Protein AF-H9FL29-F1 (afdb_monomer_lite)

Foldseek 3Di:
DDDDDDDDDDVVLLDLVLLVCCQLPPDAPQDDPPQDSVNSVVVSVVAFVSVPSVSSSVNSSVQVVQQVPCPPCPVPDNPDGDHHHDHHDDDDD

Radius of gyration: 14.47 Å; chains: 1; bounding box: 29×36×35 Å

Sequence (93 aa):
PKRPEIVFLPSVDFGLEISKQRLLSGNYSFIPDSMTATEKILFLSSIIPFDCLLTVRALGGLLKFLGRRRIGVELEDYNVSVPILGFKKFMLT

Structure (mmCIF, N/CA/C/O backbone):
data_AF-H9FL29-F1
#
_entry.id   AF-H9FL29-F1
#
loop_
_atom_site.group_PDB
_atom_site.id
_atom_site.type_symbol
_atom_site.label_atom_id
_atom_site.label_alt_id
_atom_site.label_comp_id
_atom_site.label_asym_id
_atom_site.label_entity_id
_atom_site.label_seq_id
_atom_site.pdbx_PDB_ins_code
_atom_site.Cartn_x
_atom_site.Cartn_y
_atom_site.Cartn_z
_atom_site.occupancy
_atom_site.B_iso_or_equiv
_atom_site.auth_seq_id
_atom_site.auth_comp_id
_atom_site.auth_asym_id
_atom_site.auth_atom_id
_atom_site.pdbx_PDB_model_num
ATOM 1 N N . PRO A 1 1 ? -1.606 -21.917 -23.232 1.00 72.69 1 PRO A N 1
ATOM 2 C CA . PRO A 1 1 ? -1.559 -21.010 -22.055 1.00 72.69 1 PRO A CA 1
ATOM 3 C C . PRO A 1 1 ? -0.432 -19.973 -22.200 1.00 72.69 1 PRO A C 1
ATOM 5 O O . PRO A 1 1 ? 0.702 -20.362 -22.463 1.00 72.69 1 PRO A O 1
ATOM 8 N N . LYS A 1 2 ? -0.724 -18.668 -22.078 1.00 82.62 2 LYS A N 1
ATOM 9 C CA . LYS A 1 2 ? 0.336 -17.643 -22.034 1.00 82.62 2 LYS A CA 1
ATOM 10 C C . LYS A 1 2 ? 1.161 -17.836 -20.757 1.00 82.62 2 LYS A C 1
ATOM 12 O O . LYS A 1 2 ? 0.593 -18.028 -19.684 1.00 82.62 2 LYS A O 1
ATOM 17 N N . ARG A 1 3 ? 2.490 -17.825 -20.882 1.00 90.06 3 ARG A N 1
ATOM 18 C CA . ARG A 1 3 ? 3.408 -17.914 -19.738 1.00 90.06 3 ARG A CA 1
ATOM 19 C C . ARG A 1 3 ? 3.221 -16.672 -18.847 1.00 90.06 3 ARG A C 1
ATOM 21 O O . ARG A 1 3 ? 3.094 -15.584 -19.411 1.00 90.06 3 ARG A O 1
ATOM 28 N N . PRO A 1 4 ? 3.207 -16.804 -17.507 1.00 88.19 4 PRO A N 1
ATOM 29 C CA . PRO A 1 4 ? 3.163 -15.648 -16.619 1.00 88.19 4 PRO A CA 1
ATOM 30 C C . PRO A 1 4 ? 4.360 -14.732 -16.872 1.00 88.19 4 PRO A C 1
ATOM 32 O O . PRO A 1 4 ? 5.482 -15.209 -17.057 1.00 88.19 4 PRO A O 1
ATOM 35 N N . GLU A 1 5 ? 4.120 -13.426 -16.868 1.00 86.69 5 GLU A N 1
ATOM 36 C CA . GLU A 1 5 ? 5.202 -12.451 -16.873 1.00 86.69 5 GLU A CA 1
ATOM 37 C C . GLU A 1 5 ? 5.878 -12.417 -15.496 1.00 86.69 5 GLU A C 1
ATOM 39 O O . GLU A 1 5 ? 5.205 -12.409 -14.466 1.00 86.69 5 GLU A O 1
ATOM 44 N N . ILE A 1 6 ? 7.212 -12.392 -15.482 1.00 89.19 6 ILE A N 1
ATOM 45 C CA . ILE A 1 6 ? 8.018 -12.299 -14.262 1.00 89.19 6 ILE A CA 1
ATOM 46 C C . ILE A 1 6 ? 8.768 -10.972 -14.297 1.00 89.19 6 ILE A C 1
ATOM 48 O O . ILE A 1 6 ? 9.515 -10.705 -15.236 1.00 89.19 6 ILE A O 1
ATOM 52 N N . VAL A 1 7 ? 8.585 -10.154 -13.261 1.00 87.81 7 VAL A N 1
ATOM 53 C CA . VAL A 1 7 ? 9.229 -8.843 -13.135 1.00 87.81 7 VAL A CA 1
ATOM 54 C C . VAL A 1 7 ? 10.066 -8.809 -11.865 1.00 87.81 7 VAL A C 1
ATOM 56 O O . VAL A 1 7 ? 9.567 -9.084 -10.775 1.00 87.81 7 VAL A O 1
ATOM 59 N N . PHE A 1 8 ? 11.339 -8.446 -12.009 1.00 89.94 8 PHE A N 1
ATOM 60 C CA . PHE A 1 8 ? 12.263 -8.279 -10.892 1.00 89.94 8 PHE A CA 1
ATOM 61 C C . PHE A 1 8 ? 12.257 -6.827 -10.421 1.00 89.94 8 PHE A C 1
ATOM 63 O O . PHE A 1 8 ? 12.392 -5.898 -11.217 1.00 89.94 8 PHE A O 1
ATOM 70 N N . LEU A 1 9 ? 12.110 -6.637 -9.113 1.00 87.94 9 LEU A N 1
ATOM 71 C CA . LEU A 1 9 ? 12.140 -5.333 -8.464 1.00 87.94 9 LEU A CA 1
ATOM 72 C C . LEU A 1 9 ? 13.194 -5.347 -7.344 1.00 87.94 9 LEU A C 1
ATOM 74 O O . LEU A 1 9 ? 13.374 -6.387 -6.705 1.00 87.94 9 LEU A O 1
ATOM 78 N N . PRO A 1 10 ? 13.886 -4.222 -7.083 1.00 92.12 10 PRO A N 1
ATOM 79 C CA . PRO A 1 10 ? 14.834 -4.118 -5.978 1.00 92.12 10 PRO A CA 1
ATOM 80 C C . PRO A 1 10 ? 14.188 -4.476 -4.635 1.00 92.12 10 PRO A C 1
ATOM 82 O O . PRO A 1 10 ? 13.090 -4.015 -4.334 1.00 92.12 10 PRO A O 1
ATOM 85 N N . SER A 1 11 ? 14.884 -5.234 -3.784 1.00 91.00 11 SER A N 1
ATOM 86 C CA . SER A 1 11 ? 14.369 -5.635 -2.462 1.00 91.00 11 SER A CA 1
ATOM 87 C C . SER A 1 11 ? 13.989 -4.439 -1.579 1.00 91.00 11 SER A C 1
ATOM 89 O O . SER A 1 11 ? 13.027 -4.511 -0.815 1.00 91.00 11 SER A O 1
ATOM 91 N N . VAL A 1 12 ? 14.692 -3.313 -1.739 1.00 92.19 12 VAL A N 1
ATOM 92 C CA . VAL A 1 12 ? 14.409 -2.051 -1.043 1.00 92.19 12 VAL A CA 1
ATOM 93 C C . VAL A 1 12 ? 13.000 -1.509 -1.332 1.00 92.19 12 VAL A C 1
ATOM 95 O O . VAL A 1 12 ? 12.390 -0.915 -0.445 1.00 92.19 12 VAL A O 1
ATOM 98 N N . ASP A 1 13 ? 12.421 -1.787 -2.510 1.00 91.38 13 ASP A N 1
ATOM 99 C CA . ASP A 1 13 ? 11.056 -1.354 -2.861 1.00 91.38 13 ASP A CA 1
ATOM 100 C C . ASP A 1 13 ? 9.972 -2.074 -2.024 1.00 91.38 13 ASP A C 1
ATOM 102 O O . ASP A 1 13 ? 8.842 -1.572 -1.921 1.00 91.38 13 ASP A O 1
ATOM 106 N N . PHE A 1 14 ? 10.330 -3.207 -1.400 1.00 94.19 14 PHE A N 1
ATOM 107 C CA . PHE A 1 14 ? 9.495 -4.039 -0.523 1.00 94.19 14 PHE A CA 1
ATOM 108 C C . PHE A 1 14 ? 9.828 -3.862 0.967 1.00 94.19 14 PHE A C 1
ATOM 110 O O . PHE A 1 14 ? 9.411 -4.676 1.794 1.00 94.19 14 PHE A O 1
ATOM 117 N N . GLY A 1 15 ? 10.589 -2.829 1.347 1.00 96.12 15 GLY A N 1
ATOM 118 C CA . GLY A 1 15 ? 10.816 -2.510 2.758 1.00 96.12 15 GLY A CA 1
ATOM 119 C C . GLY A 1 15 ? 9.487 -2.329 3.504 1.00 96.12 15 GLY A C 1
ATOM 120 O O . GLY A 1 15 ? 8.508 -1.844 2.934 1.00 96.12 15 GLY A O 1
ATOM 121 N N . LEU A 1 16 ? 9.425 -2.729 4.777 1.00 95.81 16 LEU A N 1
ATOM 122 C CA . LEU A 1 16 ? 8.170 -2.686 5.538 1.00 95.81 16 LEU A CA 1
ATOM 123 C C . LEU A 1 16 ? 7.630 -1.255 5.642 1.00 95.81 16 LEU A C 1
ATOM 125 O O . LEU A 1 16 ? 6.496 -1.001 5.253 1.00 95.81 16 LEU A O 1
ATOM 129 N N . GLU A 1 17 ? 8.456 -0.326 6.117 1.00 96.12 17 GLU A N 1
ATOM 130 C CA . GLU A 1 17 ? 8.030 1.053 6.370 1.00 96.12 17 GLU A CA 1
ATOM 131 C C . GLU A 1 17 ? 7.686 1.798 5.079 1.00 96.12 17 GLU A C 1
ATOM 133 O O . GLU A 1 17 ? 6.647 2.448 5.006 1.00 96.12 17 GLU A O 1
ATOM 138 N N . ILE A 1 18 ? 8.472 1.621 4.010 1.00 96.50 18 ILE A N 1
ATOM 139 C CA . ILE A 1 18 ? 8.138 2.209 2.705 1.00 96.50 18 ILE A CA 1
ATOM 140 C C . ILE A 1 18 ? 6.841 1.621 2.130 1.00 96.50 18 ILE A C 1
ATOM 142 O O . ILE A 1 18 ? 6.062 2.340 1.505 1.00 96.50 18 ILE A O 1
ATOM 146 N N . SER A 1 19 ? 6.572 0.334 2.370 1.00 97.44 19 SER A N 1
ATOM 147 C CA . SER A 1 19 ? 5.325 -0.309 1.949 1.00 97.44 19 SER A CA 1
ATOM 148 C C . SER A 1 19 ? 4.131 0.213 2.746 1.00 97.44 19 SER A C 1
ATOM 150 O O . SER A 1 19 ? 3.125 0.565 2.140 1.00 97.44 19 SER A O 1
ATOM 152 N N . LYS A 1 20 ? 4.253 0.351 4.075 1.00 96.62 20 LYS A N 1
ATOM 153 C CA . LYS A 1 20 ? 3.224 0.981 4.920 1.00 96.62 20 LYS A CA 1
ATOM 154 C C . LYS A 1 20 ? 2.924 2.402 4.461 1.00 96.62 20 LYS A C 1
ATOM 156 O O . LYS A 1 20 ? 1.766 2.730 4.235 1.00 96.62 20 LYS A O 1
ATOM 161 N N . GLN A 1 21 ? 3.958 3.220 4.266 1.00 95.94 21 GLN A N 1
ATOM 162 C CA . GLN A 1 21 ? 3.792 4.597 3.803 1.00 95.94 21 GLN A CA 1
ATOM 163 C C . GLN A 1 21 ? 3.054 4.653 2.467 1.00 95.94 21 GLN A C 1
ATOM 165 O O . GLN A 1 21 ? 2.107 5.416 2.335 1.00 95.94 21 GLN A O 1
ATOM 170 N N . ARG A 1 22 ? 3.408 3.786 1.513 1.00 95.94 22 ARG A N 1
ATOM 171 C CA . ARG A 1 22 ? 2.728 3.687 0.212 1.00 95.94 22 ARG A CA 1
ATOM 172 C C . ARG A 1 22 ? 1.252 3.294 0.329 1.00 95.94 22 ARG A C 1
ATOM 174 O O . ARG A 1 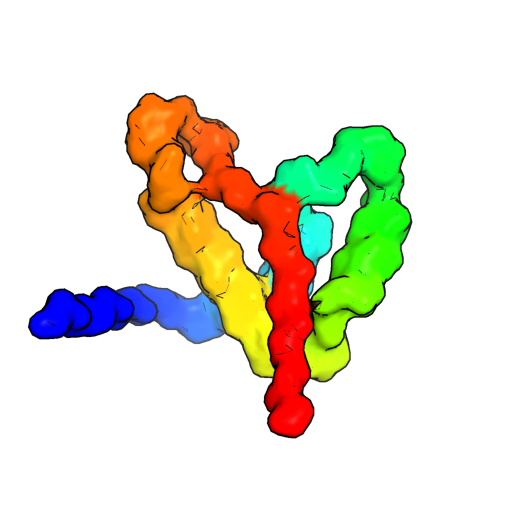22 ? 0.451 3.729 -0.491 1.00 95.94 22 ARG A O 1
ATOM 181 N N . LEU A 1 23 ? 0.897 2.480 1.324 1.00 96.06 23 LEU A N 1
ATOM 182 C CA . LEU A 1 23 ? -0.495 2.116 1.596 1.00 96.06 23 LEU A CA 1
ATOM 183 C C . LEU A 1 23 ? -1.284 3.282 2.193 1.00 96.06 23 LEU A C 1
ATOM 185 O O . LEU A 1 23 ? -2.424 3.518 1.822 1.00 96.06 23 LEU A O 1
ATOM 189 N N . LEU A 1 24 ? -0.683 4.042 3.104 1.00 95.31 24 LEU A N 1
ATOM 190 C CA . LEU A 1 24 ? -1.370 5.151 3.768 1.00 95.31 24 LEU A CA 1
ATOM 191 C C . LEU A 1 24 ? -1.467 6.399 2.875 1.00 95.31 24 LEU A C 1
ATOM 193 O O . LEU A 1 24 ? -2.481 7.100 2.890 1.00 95.31 24 LEU A O 1
ATOM 197 N N . SER A 1 25 ? -0.445 6.665 2.059 1.00 92.69 25 SER A N 1
ATOM 198 C CA . SER A 1 25 ? -0.404 7.814 1.146 1.00 92.69 25 SER A CA 1
ATOM 199 C C . SER A 1 25 ? -1.059 7.555 -0.211 1.00 92.69 25 SER A C 1
ATOM 201 O O . SER A 1 25 ? -1.275 8.502 -0.960 1.00 92.69 25 SER A O 1
ATOM 203 N N . GLY A 1 26 ? -1.405 6.303 -0.531 1.00 91.12 26 GLY A N 1
ATOM 204 C CA . GLY A 1 26 ? -2.017 5.946 -1.810 1.00 91.12 26 GLY A CA 1
ATOM 205 C C . GLY A 1 26 ? -3.366 6.631 -2.030 1.00 91.12 26 GLY A C 1
ATOM 206 O O . GLY A 1 26 ? -4.185 6.706 -1.114 1.00 91.12 26 GLY A O 1
ATOM 207 N N . ASN A 1 27 ? -3.605 7.118 -3.246 1.00 89.06 27 ASN A N 1
ATOM 208 C CA . ASN A 1 27 ? -4.905 7.651 -3.646 1.00 89.06 27 ASN A CA 1
ATOM 209 C C . ASN A 1 27 ? -5.781 6.500 -4.136 1.00 89.06 27 ASN A C 1
ATOM 211 O O . ASN A 1 27 ? -5.385 5.738 -5.019 1.00 89.06 27 ASN A O 1
ATOM 215 N N . TYR A 1 28 ? -6.954 6.355 -3.532 1.00 93.19 28 TYR A N 1
ATOM 216 C CA . TYR A 1 28 ? -7.825 5.206 -3.725 1.00 93.19 28 TYR A C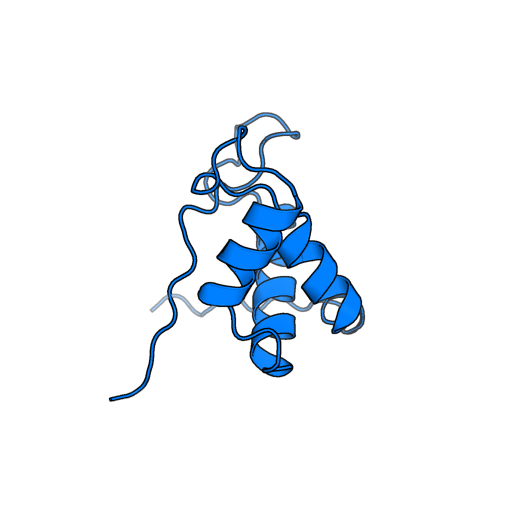A 1
ATOM 217 C C . TYR A 1 28 ? -9.222 5.679 -4.082 1.00 93.19 28 TYR A C 1
ATOM 219 O O . TYR A 1 28 ? -9.823 6.425 -3.320 1.00 93.19 28 TYR A O 1
ATOM 227 N N . SER A 1 29 ? -9.760 5.204 -5.204 1.00 92.56 29 SER A N 1
ATOM 228 C CA . SER A 1 29 ? -11.063 5.649 -5.716 1.00 92.56 29 SER A CA 1
ATOM 229 C C . SER A 1 29 ? -12.235 5.283 -4.798 1.00 92.56 29 SER A C 1
ATOM 231 O O . SER A 1 29 ? -13.307 5.861 -4.911 1.00 92.56 29 SER A O 1
ATOM 233 N N . PHE A 1 30 ? -12.041 4.323 -3.891 1.00 93.75 30 PHE A N 1
ATOM 234 C CA . PHE A 1 30 ? -13.028 3.931 -2.881 1.00 93.75 30 PHE A CA 1
ATOM 235 C C . PHE A 1 30 ? -12.955 4.756 -1.588 1.00 93.75 30 PHE A C 1
ATOM 237 O O . PHE A 1 30 ? -13.750 4.518 -0.681 1.00 93.75 30 PHE A O 1
ATOM 244 N N . ILE A 1 31 ? -12.001 5.684 -1.470 1.00 94.00 31 ILE A N 1
ATOM 245 C CA . ILE A 1 31 ? -11.884 6.586 -0.323 1.00 94.00 31 ILE A CA 1
ATOM 246 C C . ILE A 1 31 ? -12.380 7.972 -0.749 1.00 94.00 31 ILE A C 1
ATOM 248 O O . ILE A 1 31 ? -11.792 8.553 -1.657 1.00 94.00 31 ILE A O 1
ATOM 252 N N . PRO A 1 32 ? -13.438 8.510 -0.117 1.00 92.81 32 PRO A N 1
ATOM 253 C CA . PRO A 1 32 ? -13.938 9.847 -0.425 1.00 92.81 32 PRO A CA 1
ATOM 254 C C . PRO A 1 32 ? -12.913 10.940 -0.111 1.00 92.81 32 PRO A C 1
ATOM 256 O O . PRO A 1 32 ? -12.261 10.888 0.931 1.00 92.81 32 PRO A O 1
ATOM 259 N N . ASP A 1 33 ? -12.863 11.988 -0.936 1.00 89.00 33 ASP A N 1
ATOM 260 C CA . ASP A 1 33 ? -11.979 13.148 -0.720 1.00 89.00 33 ASP A CA 1
ATOM 261 C C . ASP A 1 33 ? -12.304 13.926 0.567 1.00 89.00 33 ASP A C 1
ATOM 263 O O . ASP A 1 33 ? -11.458 14.632 1.110 1.00 89.00 33 ASP A O 1
ATOM 267 N N . SER A 1 34 ? -13.530 13.789 1.081 1.00 93.50 34 SER A N 1
ATOM 268 C CA . SER A 1 34 ? -13.955 14.390 2.349 1.00 93.50 34 SER A CA 1
ATOM 269 C C . SER A 1 34 ? -13.396 13.675 3.582 1.00 93.50 34 SER A C 1
ATOM 271 O O . SER A 1 34 ? -13.526 14.194 4.688 1.00 93.50 34 SER A O 1
ATOM 273 N N . MET A 1 35 ? -12.837 12.471 3.420 1.00 95.00 35 MET A N 1
ATOM 274 C CA . MET A 1 35 ? -12.317 11.674 4.525 1.00 95.00 35 MET A CA 1
ATOM 275 C C . MET A 1 35 ? -11.006 12.276 5.041 1.00 95.00 35 MET A C 1
ATOM 277 O O . MET A 1 35 ? -10.057 12.497 4.289 1.00 95.00 35 MET A O 1
ATOM 281 N N . THR A 1 36 ? -10.923 12.504 6.348 1.00 95.50 36 THR A N 1
ATOM 282 C CA . THR A 1 36 ? -9.697 12.983 6.992 1.00 95.50 36 THR A CA 1
ATOM 283 C C . THR A 1 36 ? -8.586 11.930 6.934 1.00 95.50 36 THR A C 1
ATOM 285 O O . THR A 1 36 ? -8.829 10.728 6.799 1.00 95.50 36 THR A O 1
ATOM 288 N N . ALA A 1 37 ? -7.332 12.359 7.107 1.00 92.69 37 ALA A N 1
ATOM 289 C CA . ALA A 1 37 ? -6.194 11.439 7.145 1.00 92.69 37 ALA A CA 1
ATOM 290 C C . ALA A 1 37 ? -6.345 10.358 8.235 1.00 92.69 37 ALA A C 1
ATOM 292 O O . ALA A 1 37 ? -6.028 9.193 8.001 1.00 92.69 37 ALA A O 1
ATOM 293 N N . THR A 1 38 ? -6.869 10.725 9.408 1.00 95.62 38 THR A N 1
ATOM 294 C CA . THR A 1 38 ? -7.103 9.791 10.517 1.00 95.62 38 THR A CA 1
ATOM 295 C C . THR A 1 38 ? -8.174 8.761 10.171 1.00 95.62 38 THR A C 1
ATOM 297 O O . THR A 1 38 ? -7.958 7.568 10.376 1.00 95.62 38 THR A O 1
ATOM 300 N N . GLU A 1 39 ? -9.302 9.188 9.601 1.00 96.06 39 GLU A N 1
ATOM 301 C CA . GLU A 1 39 ? -10.365 8.273 9.165 1.00 96.06 39 GLU A CA 1
ATOM 302 C C . GLU A 1 39 ? -9.867 7.318 8.080 1.00 96.06 39 GLU A C 1
ATOM 304 O O . GLU A 1 39 ? -10.124 6.118 8.156 1.00 96.06 39 GLU A O 1
ATOM 309 N N . LYS A 1 40 ? -9.067 7.819 7.131 1.00 95.00 40 LYS A N 1
ATOM 310 C CA . LYS A 1 40 ? -8.415 6.993 6.110 1.00 95.00 40 LYS A CA 1
ATOM 311 C C . LYS A 1 40 ? -7.522 5.925 6.736 1.00 95.00 40 LYS A C 1
ATOM 313 O O . LYS A 1 40 ? -7.587 4.765 6.333 1.00 95.00 40 LYS A O 1
ATOM 318 N N . ILE A 1 41 ? -6.700 6.293 7.722 1.00 95.12 41 ILE A N 1
ATOM 319 C CA . ILE A 1 41 ? -5.828 5.348 8.433 1.00 95.12 41 ILE A CA 1
ATOM 320 C C . ILE A 1 41 ? -6.661 4.278 9.144 1.00 95.12 41 ILE A C 1
ATOM 322 O O . ILE A 1 41 ? -6.366 3.089 9.002 1.00 95.12 41 ILE A O 1
ATOM 326 N N . LEU A 1 42 ? -7.702 4.676 9.879 1.00 95.38 42 LEU A N 1
ATOM 327 C CA . LEU A 1 42 ? -8.580 3.747 10.597 1.00 95.38 42 LEU A CA 1
ATOM 328 C C . LEU A 1 42 ? -9.290 2.794 9.632 1.00 95.38 42 LEU A C 1
ATOM 330 O O . LEU A 1 42 ? -9.289 1.581 9.844 1.00 95.38 42 LEU A O 1
ATOM 334 N N . PHE A 1 43 ? -9.825 3.326 8.534 1.00 95.44 43 PHE A N 1
ATOM 335 C CA . PHE A 1 43 ? -10.491 2.539 7.508 1.00 95.44 43 PHE A CA 1
ATOM 336 C C . PHE A 1 43 ? -9.538 1.530 6.864 1.00 95.44 43 PHE A C 1
ATOM 338 O O . PHE A 1 43 ? -9.828 0.334 6.855 1.00 95.44 43 PHE A O 1
ATOM 345 N N . LEU A 1 44 ? -8.367 1.971 6.395 1.00 95.44 44 LEU A N 1
ATOM 346 C CA . LEU A 1 44 ? -7.368 1.076 5.806 1.00 95.44 44 LEU A CA 1
ATOM 347 C C . LEU A 1 44 ? -6.908 0.007 6.800 1.00 95.44 44 LEU A C 1
ATOM 349 O O . LEU A 1 44 ? -6.747 -1.148 6.414 1.00 95.44 44 LEU A O 1
ATOM 353 N N . SER A 1 45 ? -6.752 0.365 8.076 1.00 94.12 45 SER A N 1
ATOM 354 C CA . SER A 1 45 ? -6.384 -0.582 9.137 1.00 94.12 45 SER A CA 1
ATOM 355 C C . SER A 1 45 ? -7.463 -1.632 9.404 1.00 94.12 45 SER A C 1
ATOM 357 O O . SER A 1 45 ? -7.144 -2.727 9.854 1.00 94.12 45 SER A O 1
ATOM 359 N N . SER A 1 46 ? -8.730 -1.335 9.095 1.00 93.56 46 SER A N 1
ATOM 360 C CA . SER A 1 46 ? -9.825 -2.304 9.224 1.00 93.56 46 SER A CA 1
ATOM 361 C C . SER A 1 46 ? -9.844 -3.358 8.107 1.00 93.56 46 SER A C 1
ATOM 363 O O . SER A 1 46 ? -10.335 -4.467 8.318 1.00 93.56 46 SER A O 1
ATOM 365 N N . ILE A 1 47 ? -9.286 -3.046 6.930 1.00 93.56 47 ILE A N 1
ATOM 366 C CA . ILE A 1 47 ? -9.306 -3.932 5.751 1.00 93.56 47 ILE A CA 1
ATOM 367 C C . ILE A 1 47 ? -7.938 -4.540 5.402 1.00 93.56 47 ILE A C 1
ATOM 369 O O . ILE A 1 47 ? -7.883 -5.564 4.717 1.00 93.56 47 ILE A O 1
ATOM 373 N N . ILE A 1 48 ? -6.836 -3.955 5.884 1.00 94.25 48 ILE A N 1
ATOM 374 C CA . ILE A 1 48 ? -5.465 -4.440 5.682 1.00 94.25 48 ILE A CA 1
ATOM 375 C C . ILE A 1 48 ? -4.873 -4.870 7.034 1.00 94.25 48 ILE A C 1
ATOM 377 O O . ILE A 1 48 ? -4.779 -4.046 7.943 1.00 94.25 48 ILE A O 1
ATOM 381 N N . PRO A 1 49 ? -4.388 -6.119 7.172 1.00 92.44 49 PRO A N 1
ATOM 382 C CA . PRO A 1 49 ? -3.677 -6.554 8.371 1.00 92.44 49 PRO A CA 1
ATOM 383 C C . PRO A 1 49 ? -2.251 -5.976 8.388 1.00 92.44 49 PRO A C 1
ATOM 385 O O . PRO A 1 49 ? -1.317 -6.575 7.848 1.00 92.44 49 PRO A O 1
ATOM 388 N N . PHE A 1 50 ? -2.078 -4.780 8.961 1.00 93.56 50 PHE A N 1
ATOM 389 C CA . PHE A 1 50 ? -0.782 -4.082 9.019 1.00 93.56 50 PHE A CA 1
ATOM 390 C C . PHE A 1 50 ? 0.259 -4.743 9.937 1.00 93.56 50 PHE A C 1
ATOM 392 O O . PHE A 1 50 ? 1.457 -4.477 9.814 1.00 93.56 50 PHE A O 1
ATOM 399 N N . ASP A 1 51 ? -0.191 -5.610 10.835 1.00 91.75 51 ASP A N 1
ATOM 400 C CA . ASP A 1 51 ? 0.616 -6.505 11.663 1.00 91.75 51 ASP A CA 1
ATOM 401 C C . ASP A 1 51 ? 1.229 -7.659 10.846 1.00 91.75 51 ASP A C 1
ATOM 403 O O . ASP A 1 51 ? 2.310 -8.161 11.165 1.00 91.75 51 ASP A O 1
ATOM 407 N N . CYS A 1 52 ? 0.601 -8.042 9.731 1.00 94.00 52 CYS A N 1
ATOM 408 C CA . CYS A 1 52 ? 1.120 -9.061 8.831 1.00 94.00 52 CYS A CA 1
ATOM 409 C C . CYS A 1 52 ? 2.198 -8.491 7.895 1.00 94.00 52 CYS A C 1
ATOM 411 O O . CYS A 1 52 ? 1.920 -7.997 6.797 1.00 94.00 52 CYS A O 1
ATOM 413 N N . LEU A 1 53 ? 3.463 -8.639 8.302 1.00 95.44 53 LEU A N 1
ATOM 414 C CA . LEU A 1 53 ? 4.638 -8.144 7.571 1.00 95.44 53 LEU A CA 1
ATOM 415 C C . LEU A 1 53 ? 4.637 -8.516 6.081 1.00 95.44 53 LEU A C 1
ATOM 417 O O . LEU A 1 53 ? 4.909 -7.670 5.231 1.00 95.44 53 LEU A O 1
ATOM 421 N N . LEU A 1 54 ? 4.337 -9.775 5.753 1.00 94.69 54 LEU A N 1
ATOM 422 C CA . LEU A 1 54 ? 4.359 -10.255 4.370 1.00 94.69 54 LEU A CA 1
ATOM 423 C C . LEU A 1 54 ? 3.242 -9.632 3.529 1.00 94.69 54 LEU A C 1
ATOM 425 O O . LEU A 1 54 ? 3.501 -9.233 2.396 1.00 94.69 54 LEU A O 1
ATOM 429 N N . THR A 1 55 ? 2.040 -9.480 4.093 1.00 94.38 55 THR A N 1
ATOM 430 C CA . THR A 1 55 ? 0.908 -8.849 3.398 1.00 94.38 55 THR A CA 1
ATOM 431 C C . THR A 1 55 ? 1.216 -7.394 3.075 1.00 94.38 55 THR A C 1
ATOM 433 O O . THR A 1 55 ? 1.051 -6.968 1.934 1.00 94.38 55 THR A O 1
AT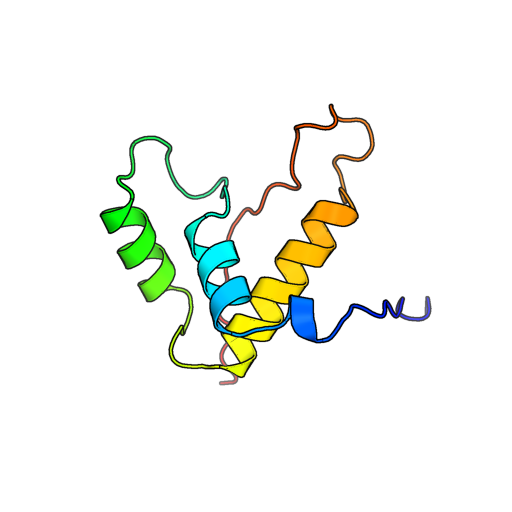OM 436 N N . VAL A 1 56 ? 1.736 -6.645 4.050 1.00 96.50 56 VAL A N 1
ATOM 437 C CA . VAL A 1 56 ? 2.102 -5.235 3.867 1.00 96.50 56 VAL A CA 1
ATOM 438 C C . VAL A 1 56 ? 3.170 -5.078 2.786 1.00 96.50 56 VAL A C 1
ATOM 440 O O . VAL A 1 56 ? 3.020 -4.245 1.893 1.00 96.50 56 VAL A O 1
ATOM 443 N N . ARG A 1 57 ? 4.228 -5.899 2.823 1.00 96.69 57 ARG A N 1
ATOM 444 C CA . ARG A 1 57 ? 5.302 -5.862 1.817 1.00 96.69 57 ARG A CA 1
ATOM 445 C C . ARG A 1 57 ? 4.803 -6.236 0.424 1.00 96.69 57 ARG A C 1
ATOM 447 O O . ARG A 1 57 ? 5.134 -5.551 -0.542 1.00 96.69 57 ARG A O 1
ATOM 454 N N . ALA A 1 58 ? 4.003 -7.295 0.314 1.00 94.62 58 ALA A N 1
ATOM 455 C CA . ALA A 1 58 ? 3.462 -7.753 -0.961 1.00 94.62 58 ALA A CA 1
ATOM 456 C C . ALA A 1 58 ? 2.520 -6.711 -1.577 1.00 94.62 58 ALA A C 1
ATOM 458 O O . ALA A 1 58 ? 2.681 -6.348 -2.742 1.00 94.62 58 ALA A O 1
ATOM 459 N N . LEU A 1 59 ? 1.585 -6.173 -0.788 1.00 95.75 59 LEU A N 1
ATOM 460 C CA . LEU A 1 59 ? 0.632 -5.171 -1.257 1.00 95.75 59 LEU A CA 1
ATOM 461 C C . LEU A 1 59 ? 1.333 -3.856 -1.618 1.00 95.75 59 LEU A C 1
ATOM 463 O O . LEU A 1 59 ? 1.081 -3.294 -2.682 1.00 95.75 59 LEU A O 1
ATOM 467 N N . GLY A 1 60 ? 2.278 -3.398 -0.791 1.00 95.81 60 GLY A N 1
ATOM 468 C CA . GLY A 1 60 ? 3.105 -2.238 -1.110 1.00 95.81 60 GLY A CA 1
ATOM 469 C C . GLY A 1 60 ? 3.896 -2.433 -2.406 1.00 95.81 60 GLY A C 1
ATOM 470 O O . GLY A 1 60 ? 3.912 -1.541 -3.257 1.00 95.81 60 GLY A O 1
ATOM 471 N N . GLY A 1 61 ? 4.541 -3.586 -2.590 1.00 94.56 61 GLY A N 1
ATOM 472 C CA . GLY A 1 61 ? 5.257 -3.925 -3.824 1.00 94.56 61 GLY A CA 1
ATOM 473 C C . GLY A 1 61 ? 4.347 -3.931 -5.055 1.00 94.56 61 GLY A C 1
ATOM 474 O O . GLY A 1 61 ? 4.697 -3.350 -6.084 1.00 94.56 61 GLY A O 1
ATOM 475 N N . LEU A 1 62 ? 3.142 -4.495 -4.930 1.00 93.31 62 LEU A N 1
ATOM 476 C CA . LEU A 1 62 ? 2.138 -4.486 -5.993 1.00 93.31 62 LEU A CA 1
ATOM 477 C C . LEU A 1 62 ? 1.739 -3.058 -6.387 1.00 93.31 62 LEU A C 1
ATOM 479 O O . LEU A 1 62 ? 1.737 -2.733 -7.571 1.00 93.31 62 LEU A O 1
ATOM 483 N N . LEU A 1 63 ? 1.478 -2.172 -5.421 1.00 93.56 63 LEU A N 1
ATOM 484 C CA . LEU A 1 63 ? 1.154 -0.770 -5.717 1.00 93.56 63 LEU A CA 1
ATOM 485 C C . LEU A 1 63 ? 2.303 -0.043 -6.433 1.00 93.56 63 LEU A C 1
ATOM 487 O O . LEU A 1 63 ? 2.066 0.731 -7.360 1.00 93.56 63 LEU A O 1
ATOM 491 N N . LYS A 1 64 ? 3.560 -0.321 -6.057 1.00 92.62 64 LYS A N 1
ATOM 492 C CA . LYS A 1 64 ? 4.737 0.221 -6.758 1.00 92.62 64 LYS A CA 1
ATOM 493 C C . LYS A 1 64 ? 4.795 -0.250 -8.209 1.00 92.62 64 LYS A C 1
ATOM 495 O O . LYS A 1 64 ? 5.120 0.542 -9.094 1.00 92.62 64 LYS A O 1
ATOM 500 N N . PHE A 1 65 ? 4.500 -1.527 -8.438 1.00 91.19 65 PHE A N 1
ATOM 501 C CA . PHE A 1 65 ? 4.455 -2.112 -9.770 1.00 91.19 65 PHE A CA 1
ATOM 502 C C . PHE A 1 65 ? 3.353 -1.478 -10.627 1.00 91.19 65 PHE A C 1
ATOM 504 O O . PHE A 1 65 ? 3.643 -1.005 -11.725 1.00 91.19 65 PHE A O 1
ATOM 511 N N . LEU A 1 66 ? 2.124 -1.383 -10.108 1.00 90.19 66 LEU A N 1
ATOM 512 C CA . LEU A 1 66 ? 0.988 -0.790 -10.824 1.00 90.19 66 LEU A CA 1
ATOM 513 C C . LEU A 1 66 ? 1.248 0.670 -11.210 1.00 90.19 66 LEU A C 1
ATOM 515 O O . LEU A 1 66 ? 1.011 1.047 -12.357 1.00 90.19 66 LEU A O 1
ATOM 519 N N . GLY A 1 67 ? 1.828 1.462 -10.301 1.00 85.94 67 GLY A N 1
ATOM 520 C CA . GLY A 1 67 ? 2.185 2.855 -10.579 1.00 85.94 67 GLY A CA 1
ATOM 521 C C . GLY A 1 67 ? 3.195 3.021 -11.721 1.00 85.94 67 GLY A C 1
ATOM 522 O O . GLY A 1 67 ? 3.128 4.000 -12.454 1.00 85.94 67 GLY A O 1
ATOM 523 N N . ARG A 1 68 ? 4.106 2.056 -11.921 1.00 85.69 68 ARG A N 1
ATOM 524 C CA . ARG A 1 68 ? 5.043 2.063 -13.061 1.00 85.69 68 ARG A CA 1
ATOM 525 C C . ARG A 1 68 ? 4.408 1.573 -14.360 1.00 85.69 68 ARG A C 1
ATOM 527 O O . ARG A 1 68 ? 4.852 1.970 -15.429 1.00 85.69 68 ARG A O 1
ATOM 534 N N . ARG A 1 69 ? 3.435 0.663 -14.274 1.00 85.44 69 ARG A N 1
ATOM 535 C CA . ARG A 1 69 ? 2.886 -0.034 -15.443 1.00 85.44 69 ARG A CA 1
ATOM 536 C C . ARG A 1 69 ? 1.707 0.665 -16.093 1.00 85.44 69 ARG A C 1
ATOM 538 O O . ARG A 1 69 ? 1.473 0.388 -17.260 1.00 85.44 69 ARG A O 1
ATOM 545 N N . ARG A 1 70 ? 1.001 1.546 -15.372 1.00 86.00 70 ARG A N 1
ATOM 546 C CA . ARG A 1 70 ? -0.124 2.331 -15.916 1.00 86.00 70 ARG A CA 1
ATOM 547 C C . ARG A 1 70 ? -1.170 1.463 -16.642 1.00 86.00 70 ARG A C 1
ATOM 549 O O . ARG A 1 70 ? -1.705 1.857 -17.669 1.00 86.00 70 ARG A O 1
ATOM 556 N N . ILE A 1 71 ? -1.437 0.272 -16.100 1.00 85.12 71 ILE A N 1
ATOM 557 C CA . ILE A 1 71 ? -2.319 -0.731 -16.714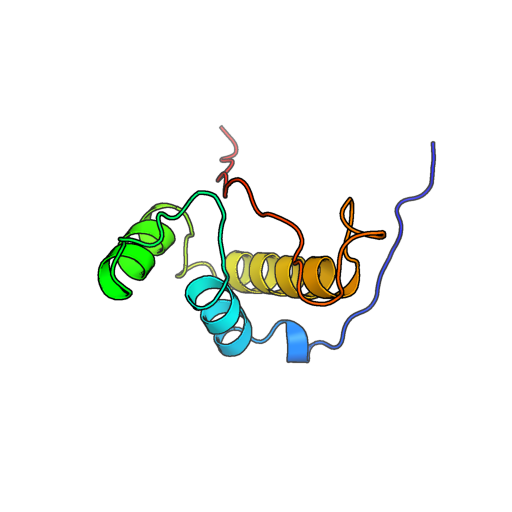 1.00 85.12 71 ILE A CA 1
ATOM 558 C C . ILE A 1 71 ? -3.735 -0.161 -16.858 1.00 85.12 71 ILE A C 1
ATOM 560 O O . ILE A 1 71 ? -4.322 0.259 -15.861 1.00 85.12 71 ILE A O 1
ATOM 564 N N . GLY A 1 72 ? -4.279 -0.183 -18.074 1.00 84.38 72 GLY A N 1
ATOM 565 C CA . GLY A 1 72 ? -5.618 0.316 -18.399 1.00 84.38 72 GLY A CA 1
ATOM 566 C C . GLY A 1 72 ? -5.743 1.843 -18.451 1.00 84.38 72 GLY A C 1
ATOM 567 O O . GLY A 1 72 ? -6.849 2.343 -18.630 1.00 84.38 72 GLY A O 1
ATOM 568 N N . VAL A 1 73 ? -4.639 2.574 -18.272 1.00 88.44 73 VAL A N 1
ATOM 569 C CA . VAL A 1 73 ? -4.550 4.044 -18.352 1.00 88.44 73 VAL A CA 1
ATOM 570 C C . VAL A 1 73 ? -3.327 4.464 -19.180 1.00 88.44 73 VAL A C 1
ATOM 572 O O . VAL A 1 73 ? -2.686 5.489 -18.934 1.00 88.44 73 VAL A O 1
ATOM 575 N N . GLU A 1 74 ? -2.957 3.639 -20.161 1.00 87.56 74 GLU A N 1
ATOM 576 C CA . GLU A 1 74 ? -1.749 3.816 -20.970 1.00 87.56 74 GLU A CA 1
ATOM 577 C C . GLU A 1 74 ? -1.807 5.083 -21.836 1.00 87.56 74 GLU A C 1
ATOM 579 O O . GLU A 1 74 ? -0.765 5.674 -22.110 1.00 87.56 74 GLU A O 1
ATOM 584 N N . LEU A 1 75 ? -3.013 5.495 -22.241 1.00 88.62 75 LEU A N 1
ATOM 585 C CA . LEU A 1 75 ? -3.273 6.673 -23.080 1.00 88.62 75 LEU A CA 1
ATOM 586 C C . LEU A 1 75 ? -3.655 7.927 -22.279 1.00 88.62 75 LEU A C 1
ATOM 588 O O . LEU A 1 75 ? -3.772 9.003 -22.858 1.00 88.62 75 LEU A O 1
ATOM 592 N N . GLU A 1 76 ? -3.867 7.784 -20.972 1.00 88.50 76 GLU A N 1
ATOM 593 C CA . GLU A 1 76 ? -4.202 8.894 -20.079 1.00 88.50 76 GLU A CA 1
ATOM 594 C C . GLU A 1 76 ? -2.976 9.768 -19.790 1.00 88.50 76 GLU A C 1
ATOM 596 O O . GLU A 1 76 ? -1.830 9.315 -19.903 1.00 88.50 76 GLU A O 1
ATOM 601 N N . ASP A 1 77 ? -3.212 10.996 -19.321 1.00 87.56 77 ASP A N 1
ATOM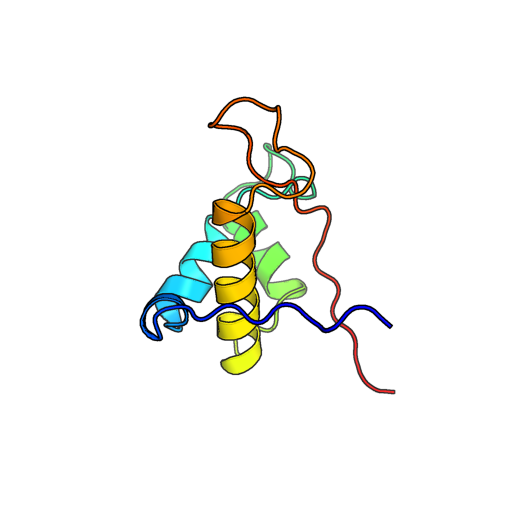 602 C CA . ASP A 1 77 ? -2.147 11.907 -18.900 1.00 87.56 77 ASP A CA 1
ATOM 603 C C . ASP A 1 77 ? -1.205 11.256 -17.881 1.00 87.56 77 ASP A C 1
ATOM 605 O O . ASP A 1 77 ? -1.615 10.468 -17.023 1.00 87.56 77 ASP A O 1
ATOM 609 N N . TYR A 1 78 ? 0.077 11.634 -17.911 1.00 80.06 78 TYR A N 1
ATOM 610 C CA . TYR A 1 78 ? 1.109 11.060 -17.034 1.00 80.06 78 TYR A CA 1
ATOM 611 C C . TYR A 1 78 ? 0.768 11.149 -15.530 1.00 80.06 78 TYR A C 1
ATOM 613 O O . TYR A 1 78 ? 1.217 10.326 -14.731 1.00 80.06 78 TYR A O 1
ATOM 621 N N . ASN A 1 79 ? -0.067 12.110 -15.136 1.00 82.31 79 ASN A N 1
ATOM 622 C CA . ASN A 1 79 ? -0.494 12.289 -13.749 1.00 82.31 79 ASN A CA 1
ATOM 623 C C . ASN A 1 79 ? -1.616 11.326 -13.325 1.00 82.31 79 ASN A C 1
ATOM 625 O O . ASN A 1 79 ? -1.858 11.156 -12.130 1.00 82.31 79 ASN A O 1
ATOM 629 N N . VAL A 1 80 ? -2.289 10.677 -14.278 1.00 85.69 80 VAL A N 1
ATOM 630 C CA . VAL A 1 80 ? -3.330 9.685 -13.998 1.00 85.69 80 VAL A CA 1
ATOM 631 C C . VAL A 1 80 ? -2.674 8.407 -13.496 1.00 85.69 80 VAL A C 1
ATOM 633 O O . VAL A 1 80 ? -1.810 7.825 -14.151 1.00 85.69 80 VAL A O 1
ATOM 636 N N . SER A 1 81 ? -3.068 7.976 -12.303 1.00 84.50 81 SER A N 1
ATOM 637 C CA . SER A 1 81 ? -2.629 6.708 -11.720 1.00 84.50 81 SER A CA 1
ATOM 638 C C . SER A 1 81 ? -3.650 5.608 -11.999 1.00 84.50 81 SER A C 1
ATOM 640 O O . SER A 1 81 ? -4.822 5.891 -12.241 1.00 84.50 81 SER A O 1
ATOM 642 N N . VAL A 1 82 ? -3.212 4.346 -11.961 1.00 89.75 82 VAL A N 1
ATOM 643 C CA . VAL A 1 82 ? -4.120 3.196 -12.084 1.00 89.75 82 VAL A CA 1
ATOM 644 C C . VAL A 1 82 ? -5.149 3.255 -10.946 1.00 89.75 82 VAL A C 1
ATOM 646 O O . VAL A 1 82 ? -4.737 3.210 -9.780 1.00 89.75 82 VAL A O 1
ATOM 649 N N . PRO A 1 83 ? -6.461 3.332 -11.237 1.00 90.88 83 PRO A N 1
ATOM 650 C CA . PRO A 1 83 ? -7.474 3.437 -10.198 1.00 90.88 83 PRO A CA 1
A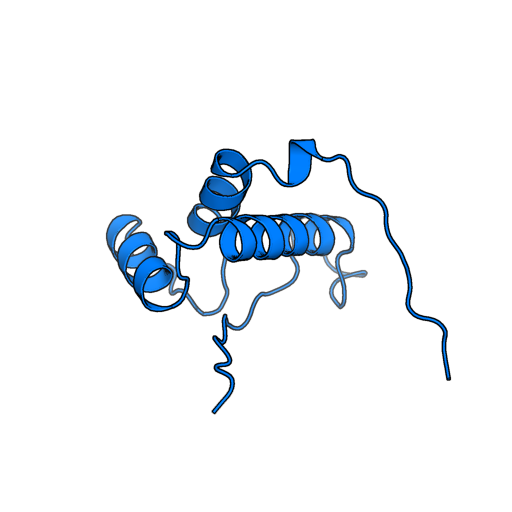TOM 651 C C . PRO A 1 83 ? -7.568 2.125 -9.417 1.00 90.88 83 PRO A C 1
ATOM 653 O O . PRO A 1 83 ? -7.812 1.053 -9.974 1.00 90.88 83 PRO A O 1
ATOM 656 N N . ILE A 1 84 ? -7.389 2.205 -8.099 1.00 93.06 84 ILE A N 1
ATOM 657 C CA . ILE A 1 84 ? -7.603 1.069 -7.201 1.00 93.06 84 ILE A CA 1
ATOM 658 C C . ILE A 1 84 ? -9.029 1.159 -6.668 1.00 93.06 84 ILE A C 1
ATOM 660 O O . ILE A 1 84 ? -9.361 2.089 -5.935 1.00 93.06 84 ILE A O 1
ATOM 664 N N . LEU A 1 85 ? -9.859 0.183 -7.039 1.00 93.44 85 LEU A N 1
ATOM 665 C CA . LEU A 1 85 ? -11.293 0.162 -6.721 1.00 93.44 85 LEU A CA 1
ATOM 666 C C . LEU A 1 85 ? -11.617 -0.472 -5.364 1.00 93.44 85 LEU A C 1
ATOM 668 O O . LEU A 1 85 ? -12.709 -0.281 -4.842 1.00 93.44 85 LEU A O 1
ATOM 672 N N . GLY A 1 86 ? -10.682 -1.216 -4.775 1.00 93.38 86 GLY A N 1
ATOM 673 C CA . GLY A 1 86 ? -10.865 -1.796 -3.450 1.00 93.38 86 GLY A CA 1
ATOM 674 C C . GLY A 1 86 ? -9.744 -2.744 -3.055 1.00 93.38 86 GLY A C 1
ATOM 675 O O . GLY A 1 86 ? -9.030 -3.279 -3.905 1.00 93.38 86 GLY A O 1
ATOM 676 N N . PHE A 1 87 ? -9.635 -2.995 -1.752 1.00 94.31 87 PHE A N 1
ATOM 677 C CA . PHE A 1 87 ? -8.862 -4.109 -1.214 1.00 94.31 87 PHE A CA 1
ATOM 678 C C . PHE A 1 87 ? -9.810 -5.165 -0.665 1.00 94.31 87 PHE A C 1
ATOM 680 O O . PHE A 1 87 ? -10.724 -4.860 0.098 1.00 94.31 87 PHE A O 1
ATOM 687 N N . LYS A 1 88 ? -9.583 -6.421 -1.052 1.00 90.31 88 LYS A N 1
ATOM 688 C CA . LYS A 1 88 ? -10.378 -7.556 -0.593 1.00 90.31 88 LYS A CA 1
ATOM 689 C C . LYS A 1 88 ? -9.469 -8.579 0.066 1.00 90.31 88 LYS A C 1
ATOM 691 O O . LYS A 1 88 ? -8.558 -9.112 -0.563 1.00 90.31 88 LYS A O 1
ATOM 696 N N . LYS A 1 89 ? -9.734 -8.852 1.341 1.00 84.56 89 LYS A N 1
ATOM 697 C CA . LYS A 1 89 ? -9.085 -9.924 2.089 1.00 84.56 89 LYS A CA 1
ATOM 698 C C . LYS A 1 89 ? -9.801 -11.237 1.777 1.00 84.56 89 LYS A C 1
ATOM 700 O O . LYS A 1 89 ? -11.009 -11.343 1.971 1.00 84.56 89 LYS A O 1
ATOM 705 N N . PHE A 1 90 ? -9.051 -12.227 1.307 1.00 85.94 90 PHE A N 1
ATOM 706 C CA . PHE A 1 90 ? -9.540 -13.590 1.120 1.00 85.94 90 PHE A CA 1
ATOM 707 C C . PHE A 1 90 ? -8.981 -14.463 2.235 1.00 85.94 90 PHE A C 1
ATOM 709 O O . PHE A 1 90 ? -7.776 -14.452 2.476 1.00 85.94 90 PHE A O 1
ATOM 716 N N . MET A 1 91 ? -9.858 -15.188 2.920 1.00 80.12 91 MET A N 1
ATOM 717 C CA . MET A 1 91 ? -9.479 -16.196 3.904 1.00 80.12 91 MET A CA 1
ATOM 718 C C . MET A 1 91 ? -9.724 -17.572 3.304 1.00 80.12 91 MET A C 1
ATOM 720 O O . MET A 1 91 ? -10.711 -17.770 2.599 1.00 80.12 91 MET A O 1
ATOM 724 N N . LEU A 1 92 ? -8.806 -18.496 3.568 1.00 78.69 92 LEU A N 1
ATOM 725 C CA . LEU A 1 92 ? -9.023 -19.905 3.280 1.00 78.69 92 LEU A CA 1
ATOM 726 C C . LEU A 1 92 ? -9.979 -20.427 4.360 1.00 78.69 92 LEU A C 1
ATOM 728 O O . LEU A 1 92 ? -9.604 -20.467 5.531 1.00 78.69 92 LEU A O 1
ATOM 732 N N . THR A 1 93 ? -11.220 -20.704 3.968 1.00 65.56 93 THR A N 1
ATOM 733 C CA . THR A 1 93 ? -12.211 -21.466 4.748 1.00 65.56 93 THR A CA 1
ATOM 734 C C . THR A 1 93 ? -11.987 -22.953 4.584 1.00 65.56 93 THR A C 1
ATOM 736 O O . THR A 1 93 ? -11.734 -23.353 3.424 1.00 65.56 93 THR A O 1
#

Organism: Macaca mulatta (NCBI:txid9544)

pLDDT: mean 91.0, std 5.41, range [65.56, 97.44]

Secondary structure (DSSP, 8-state):
-PPPP-----GGGG-HHHHHHHHHH---TTS-TTS-HHHHHHHHHHHS-TT-HHHHHHHHHHHHHHHHH-TT-TTS-TTPPPP----------

InterPro domains:
  IPR060029 MutS5, N-terminal domain [PF27035] (35-73)